Protein AF-A0A8B6G622-F1 (afdb_monomer_lite)

Organism: Mytilus galloprovincialis (NCBI:txid29158)

InterPro domains:
  IPR012430 Transmembrane protein 43 family [PF07787] (85-158)
  IPR012430 Transmembrane protein 43 family [PTHR13416] (15-160)

Secondary structure (DSSP, 8-state):
-----EEEEEEEE---SS--PPP--SS-TTTTTS-EEPS--SS--GGGTTS-EE----EE-SSPEEETTTTEEE--SEEEEEEEEEEEEEEEEEEEEEETTEEEEEEEEEEEEEEESS---GGGSS--TT-PPPSS-SS--EEEE-S-EEETTEEE-TT--TT--------

Radius of gyration: 25.43 Å; chains: 1; bounding box: 60×30×72 Å

Sequence (171 aa):
MFGNLSKVNIGILRFVGKGRAVQTAKSLDEGLSIVVSLENIDVPFEQNNGKLVHLAGPLKTEKSLLDPTYNIRVNAVKLRRTVEMYQWVEHESKREYNEGGQTRVEKTYSYTQEWRSDLVRSQSFDNMVGHNNPTSMPVTSQMQTADVVHVGGFELSGGTNYNMLIMQNKR

Structure (mmCIF, N/CA/C/O backbone):
data_AF-A0A8B6G622-F1
#
_entry.id   AF-A0A8B6G622-F1
#
loop_
_atom_site.group_PDB
_atom_site.id
_atom_site.type_symbol
_atom_site.label_atom_id
_atom_site.label_alt_id
_atom_site.label_comp_id
_atom_site.label_asym_id
_atom_site.label_entity_id
_atom_site.label_seq_id
_atom_site.pdbx_PDB_ins_code
_atom_site.Cartn_x
_atom_site.Cartn_y
_atom_site.Cartn_z
_atom_site.occupancy
_atom_site.B_iso_or_equiv
_atom_site.auth_seq_id
_atom_site.auth_comp_id
_atom_site.auth_asym_id
_atom_site.auth_atom_id
_atom_site.pdbx_PDB_model_num
ATOM 1 N N . MET A 1 1 ? -7.914 5.188 -26.498 1.00 36.38 1 MET A N 1
ATOM 2 C CA . MET A 1 1 ? -7.838 5.667 -25.103 1.00 36.38 1 MET A CA 1
ATOM 3 C C . MET A 1 1 ? -8.075 4.441 -24.223 1.00 36.38 1 MET A C 1
ATOM 5 O O . MET A 1 1 ? -9.220 4.057 -24.035 1.00 36.38 1 MET A O 1
ATOM 9 N N . PHE A 1 2 ? -7.021 3.703 -23.860 1.00 37.50 2 PHE A N 1
ATOM 10 C CA . PHE A 1 2 ? -7.162 2.468 -23.074 1.00 37.50 2 PHE A CA 1
ATOM 11 C C . PHE A 1 2 ? -7.303 2.842 -21.596 1.00 37.50 2 PHE A C 1
ATOM 13 O O . PHE A 1 2 ? -6.515 3.634 -21.088 1.00 37.50 2 PHE A O 1
ATOM 20 N N . GLY A 1 3 ? -8.366 2.357 -20.953 1.00 47.94 3 GLY A N 1
ATOM 21 C CA . GLY A 1 3 ? -8.721 2.711 -19.580 1.00 47.94 3 GLY A CA 1
ATOM 22 C C . GLY A 1 3 ? -7.670 2.244 -18.576 1.00 47.94 3 GLY A C 1
ATOM 23 O O . GLY A 1 3 ? -7.164 1.129 -18.670 1.00 47.94 3 GLY A O 1
ATOM 24 N N . ASN A 1 4 ? -7.357 3.103 -17.608 1.00 59.06 4 ASN A N 1
ATOM 25 C CA . ASN A 1 4 ? -6.424 2.798 -16.528 1.00 59.06 4 ASN A CA 1
ATOM 26 C C . ASN A 1 4 ? -6.968 1.636 -15.690 1.00 59.06 4 ASN A C 1
ATOM 28 O O . ASN A 1 4 ? -7.932 1.802 -14.940 1.00 59.06 4 ASN A O 1
ATOM 32 N N . LEU A 1 5 ? -6.357 0.458 -15.808 1.00 69.31 5 LEU A N 1
ATOM 33 C CA . LEU A 1 5 ? -6.710 -0.695 -14.989 1.00 69.31 5 LEU A CA 1
ATOM 34 C C . LEU A 1 5 ? -6.057 -0.544 -13.613 1.00 69.31 5 LEU A C 1
ATOM 36 O O . LEU A 1 5 ? -4.835 -0.527 -13.479 1.00 69.31 5 LEU A O 1
ATOM 40 N N . SER A 1 6 ? -6.890 -0.419 -12.583 1.00 74.19 6 SER A N 1
ATOM 41 C CA . SER A 1 6 ? -6.469 -0.399 -11.181 1.00 74.19 6 SER A CA 1
ATOM 42 C C . SER A 1 6 ? -7.071 -1.596 -10.456 1.00 74.19 6 SER A C 1
ATOM 44 O O . SER A 1 6 ? -8.254 -1.897 -10.607 1.00 74.19 6 SER A O 1
ATOM 46 N N . LYS A 1 7 ? -6.254 -2.276 -9.658 1.00 82.06 7 LYS A N 1
ATOM 47 C CA . LYS A 1 7 ? -6.634 -3.405 -8.816 1.00 82.06 7 LYS A CA 1
ATOM 48 C C . LYS A 1 7 ? -6.628 -2.924 -7.378 1.00 82.06 7 LYS A C 1
ATOM 50 O O . LYS A 1 7 ? -5.631 -2.401 -6.887 1.00 82.06 7 LYS A O 1
ATOM 55 N N . VAL A 1 8 ? -7.758 -3.102 -6.706 1.00 74.88 8 VAL A N 1
ATOM 56 C CA . VAL A 1 8 ? -7.965 -2.640 -5.335 1.00 74.88 8 VAL A CA 1
ATOM 57 C C . VAL A 1 8 ? -8.301 -3.840 -4.471 1.00 74.88 8 VAL A C 1
ATOM 59 O O . VAL A 1 8 ? -9.249 -4.569 -4.746 1.00 74.88 8 VAL A O 1
ATOM 62 N N . ASN A 1 9 ? -7.505 -4.052 -3.431 1.00 70.56 9 ASN A N 1
ATOM 63 C CA . ASN A 1 9 ? -7.721 -5.077 -2.424 1.00 70.56 9 ASN A CA 1
ATOM 64 C C . ASN A 1 9 ? -7.929 -4.397 -1.069 1.00 70.56 9 ASN A C 1
ATOM 66 O O . ASN A 1 9 ? -7.124 -3.561 -0.657 1.00 70.56 9 ASN A O 1
ATOM 70 N N . ILE A 1 10 ? -9.014 -4.739 -0.379 1.00 66.75 10 ILE A N 1
ATOM 71 C CA . ILE A 1 10 ? -9.338 -4.190 0.936 1.00 66.75 10 ILE A CA 1
ATOM 72 C C . ILE A 1 10 ? -9.263 -5.325 1.950 1.00 66.75 10 ILE A C 1
ATOM 74 O O . ILE A 1 10 ? -10.111 -6.213 1.989 1.00 66.75 10 ILE A O 1
ATOM 78 N N . GLY A 1 11 ? -8.210 -5.286 2.763 1.00 66.06 11 GLY A N 1
ATOM 79 C CA . GLY A 1 11 ? -7.969 -6.209 3.858 1.00 66.06 11 GLY A CA 1
ATOM 80 C C . GLY A 1 11 ? -8.479 -5.641 5.178 1.00 66.06 11 GLY A C 1
ATOM 81 O O . GLY A 1 11 ? -8.238 -4.480 5.516 1.00 66.06 11 GLY A O 1
ATOM 82 N N . ILE A 1 12 ? -9.153 -6.486 5.951 1.00 64.94 12 ILE A N 1
ATOM 83 C CA . ILE A 1 12 ? -9.678 -6.148 7.273 1.00 64.94 12 ILE A CA 1
ATOM 84 C C . ILE A 1 12 ? -9.012 -7.076 8.279 1.00 64.94 12 ILE A C 1
ATOM 86 O O . ILE A 1 12 ? -9.075 -8.296 8.125 1.00 64.94 12 ILE A O 1
ATOM 90 N N . LEU A 1 13 ? -8.412 -6.519 9.331 1.00 60.81 13 LEU A N 1
ATOM 91 C CA . LEU A 1 13 ? -7.997 -7.324 10.473 1.00 60.81 13 LEU A CA 1
ATOM 92 C C . LEU A 1 13 ? -9.110 -7.301 11.516 1.00 60.81 13 LEU A C 1
ATOM 94 O O . LEU A 1 13 ? -9.254 -6.348 12.284 1.00 60.81 13 LEU A O 1
ATOM 98 N N . ARG A 1 14 ? -9.911 -8.366 11.523 1.00 51.62 14 ARG A N 1
ATOM 99 C CA . ARG A 1 14 ? -11.006 -8.556 12.473 1.00 51.62 14 ARG A CA 1
ATOM 100 C C . ARG A 1 14 ? -10.605 -9.621 13.488 1.00 51.62 14 ARG A C 1
ATOM 102 O O . ARG A 1 14 ? -10.308 -10.747 13.104 1.00 51.62 14 ARG A O 1
ATOM 109 N N . PHE A 1 15 ? -10.629 -9.285 14.774 1.00 50.53 15 PHE A N 1
ATOM 110 C CA . PHE A 1 15 ? -10.543 -10.282 15.839 1.00 50.53 15 PHE A CA 1
ATOM 111 C C . PHE A 1 15 ? -11.969 -10.707 16.199 1.00 50.53 15 PHE A C 1
ATOM 113 O O . PHE A 1 15 ? -12.721 -9.953 16.807 1.00 50.53 15 PHE A O 1
ATOM 120 N N . VAL A 1 16 ? -12.379 -11.897 15.760 1.00 37.62 16 VAL A N 1
ATOM 121 C CA . VAL A 1 16 ? -13.625 -12.530 16.217 1.00 37.62 16 VAL A CA 1
ATOM 122 C C . VAL A 1 16 ? -13.247 -13.474 17.354 1.00 37.62 16 VAL A C 1
ATOM 124 O O . VAL A 1 16 ? -12.270 -14.206 17.229 1.00 37.62 16 VAL A O 1
ATOM 127 N N . GLY A 1 17 ? -13.986 -13.434 18.467 1.00 34.72 17 GLY A N 1
ATOM 128 C CA . GLY A 1 17 ? -13.690 -14.100 19.745 1.00 34.72 17 GLY A CA 1
ATOM 129 C C . GLY A 1 17 ? -13.683 -15.636 19.755 1.00 34.72 17 GLY A C 1
ATOM 130 O O . GLY A 1 17 ? -14.202 -16.234 20.689 1.00 34.72 17 GLY A O 1
ATOM 131 N N . LYS A 1 18 ? -13.093 -16.294 18.755 1.00 35.94 18 LYS A N 1
ATOM 132 C CA . LYS A 1 18 ? -12.739 -17.715 18.797 1.00 35.94 18 LYS A CA 1
ATOM 133 C C . LYS A 1 18 ? -11.333 -17.918 18.225 1.00 35.94 18 LYS A C 1
ATOM 135 O O . LYS A 1 18 ? -11.148 -18.053 17.022 1.00 35.94 18 LYS A O 1
ATOM 140 N N . GLY A 1 19 ? -10.361 -17.900 19.138 1.00 38.12 19 GLY A N 1
ATOM 141 C CA . GLY A 1 19 ? -9.083 -18.611 19.070 1.00 38.12 19 GLY A CA 1
ATOM 142 C C . GLY A 1 19 ? -8.286 -18.542 17.769 1.00 38.12 19 GLY A C 1
ATOM 143 O O . GLY A 1 19 ? -8.241 -19.524 17.040 1.00 38.12 19 GLY A O 1
ATOM 144 N N . ARG A 1 20 ? -7.552 -17.448 17.548 1.00 39.47 20 ARG A N 1
ATOM 145 C CA . ARG A 1 20 ? -6.268 -17.476 16.822 1.00 39.47 20 ARG A CA 1
ATOM 146 C C . ARG A 1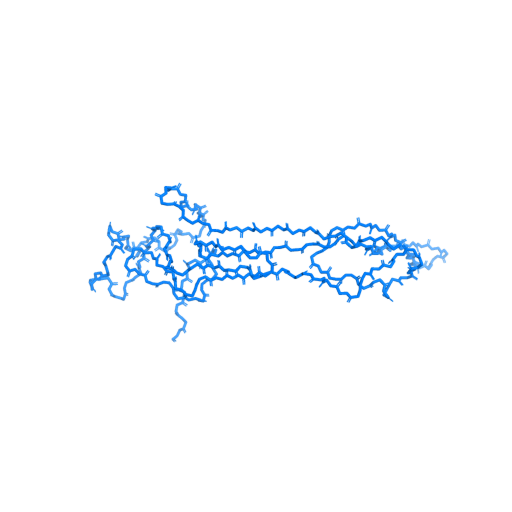 20 ? -5.311 -16.464 17.452 1.00 39.47 20 ARG A C 1
ATOM 148 O O . ARG A 1 20 ? -5.102 -15.376 16.928 1.00 39.47 20 ARG A O 1
ATOM 155 N N . ALA A 1 21 ? -4.767 -16.823 18.614 1.00 40.00 21 ALA A N 1
ATOM 156 C CA . ALA A 1 21 ? -3.554 -16.195 19.122 1.00 40.00 21 ALA A CA 1
ATOM 157 C C . ALA A 1 21 ? -2.400 -16.649 18.216 1.00 40.00 21 ALA A C 1
ATOM 159 O O . ALA A 1 21 ? -2.162 -17.847 18.063 1.00 40.00 21 ALA A O 1
ATOM 160 N N . VAL A 1 22 ? -1.759 -15.703 17.533 1.00 42.09 22 VAL A N 1
ATOM 161 C CA . VAL A 1 22 ? -0.627 -15.982 16.644 1.00 42.09 22 VAL A CA 1
ATOM 162 C C . VAL A 1 22 ? 0.545 -16.456 17.503 1.00 42.09 22 VAL A C 1
ATOM 164 O O . VAL A 1 22 ? 1.030 -15.719 18.356 1.00 42.09 22 VAL A O 1
ATOM 167 N N . GLN A 1 23 ? 0.968 -17.702 17.291 1.00 36.19 23 GLN A N 1
ATOM 168 C CA . GLN A 1 23 ? 2.208 -18.244 17.834 1.00 36.19 23 GLN A CA 1
ATOM 169 C C . GLN A 1 23 ? 3.391 -17.608 17.103 1.00 36.19 23 GLN A C 1
ATOM 171 O O . GLN A 1 23 ? 3.531 -17.802 15.898 1.00 36.19 23 GLN A O 1
ATOM 176 N N . THR A 1 24 ? 4.276 -16.936 17.838 1.00 35.34 24 THR A N 1
ATOM 177 C CA . THR A 1 24 ? 5.641 -16.687 17.363 1.00 35.34 24 THR A CA 1
ATOM 178 C C . THR A 1 24 ? 6.612 -16.902 18.516 1.00 35.34 24 THR A C 1
ATOM 180 O O . THR A 1 24 ? 6.831 -16.027 19.348 1.00 35.34 24 THR A O 1
ATOM 183 N N . ALA A 1 25 ? 7.182 -18.104 18.564 1.00 38.66 25 ALA A N 1
ATOM 184 C CA . ALA A 1 25 ? 8.285 -18.471 19.436 1.00 38.66 25 ALA A CA 1
ATOM 185 C C . ALA A 1 25 ? 9.605 -18.310 18.672 1.00 38.66 25 ALA A C 1
ATOM 187 O O . ALA A 1 25 ? 9.764 -18.931 17.621 1.00 38.66 25 ALA A O 1
ATOM 188 N N . LYS A 1 26 ? 10.540 -17.508 19.207 1.00 30.05 26 LYS A N 1
ATOM 189 C CA . LYS A 1 26 ? 11.986 -17.829 19.181 1.00 30.05 26 LYS A CA 1
ATOM 190 C C . LYS A 1 26 ? 12.911 -16.907 19.987 1.00 30.05 26 LYS A C 1
ATOM 192 O O . LYS A 1 26 ? 14.103 -17.175 20.020 1.00 30.05 26 LYS A O 1
ATOM 197 N N . SER A 1 27 ? 12.406 -15.870 20.653 1.00 34.53 27 SER A N 1
ATOM 198 C CA . SER A 1 27 ? 13.240 -14.953 21.456 1.00 34.53 27 SER A CA 1
ATOM 199 C C . SER A 1 27 ? 12.815 -14.840 22.927 1.00 34.53 27 SER A C 1
ATOM 201 O O . SER A 1 27 ? 13.261 -13.932 23.616 1.00 34.53 27 SER A O 1
ATOM 203 N N . LEU A 1 28 ? 11.929 -15.725 23.406 1.00 43.28 28 LEU A N 1
ATOM 204 C CA . LEU A 1 28 ? 11.321 -15.644 24.744 1.00 43.28 28 LEU A CA 1
ATOM 205 C C . LEU A 1 28 ? 12.111 -16.346 25.864 1.00 43.28 28 LEU A C 1
ATOM 207 O O . LEU A 1 28 ? 11.701 -16.256 27.016 1.00 43.28 28 LEU A O 1
ATOM 211 N N . ASP A 1 29 ? 13.209 -17.039 25.560 1.00 41.94 29 ASP A N 1
ATOM 212 C CA . ASP A 1 29 ? 13.826 -17.973 26.517 1.00 41.94 29 ASP A CA 1
ATOM 213 C C . ASP A 1 29 ? 14.574 -17.278 27.672 1.00 41.94 29 ASP A C 1
ATOM 215 O O . ASP A 1 29 ? 14.688 -17.824 28.762 1.00 41.94 29 ASP A O 1
ATOM 219 N N . GLU A 1 30 ? 15.002 -16.025 27.491 1.00 41.81 30 GLU A N 1
ATOM 220 C CA . GLU A 1 30 ? 15.798 -15.310 28.504 1.00 41.81 30 GLU A CA 1
ATOM 221 C C . GLU A 1 30 ? 14.953 -14.457 29.476 1.00 41.81 30 GLU A C 1
ATOM 223 O O . GLU A 1 30 ? 15.451 -14.020 30.511 1.00 41.81 30 GLU A O 1
ATOM 228 N N . GLY A 1 31 ? 13.660 -14.237 29.192 1.00 42.25 31 GLY A N 1
ATOM 229 C CA . GLY A 1 31 ? 12.773 -13.372 29.996 1.00 42.25 31 GLY A CA 1
ATOM 230 C C . GLY A 1 31 ? 11.664 -14.093 30.774 1.00 42.25 31 GLY A C 1
ATOM 231 O O . GLY A 1 31 ? 10.979 -13.473 31.588 1.00 42.25 31 GLY A O 1
ATOM 232 N N . LEU A 1 32 ? 11.469 -15.394 30.543 1.00 44.19 32 LEU A N 1
ATOM 233 C CA . LEU A 1 32 ? 10.322 -16.162 31.050 1.00 44.19 32 LEU A CA 1
ATOM 234 C C . LEU A 1 32 ? 10.281 -16.335 32.577 1.00 44.19 32 LEU A C 1
ATOM 236 O O . LEU A 1 32 ? 9.227 -16.656 33.116 1.00 44.19 32 LEU A O 1
ATOM 240 N N . SER A 1 33 ? 11.378 -16.074 33.294 1.00 42.62 33 SER A N 1
ATOM 241 C CA . SER A 1 33 ? 11.420 -16.238 34.755 1.00 42.62 33 SER A CA 1
ATOM 242 C C . SER A 1 33 ? 10.781 -15.081 35.547 1.00 42.62 33 SER A C 1
ATOM 244 O O . SER A 1 33 ? 10.692 -15.178 36.770 1.00 42.62 33 SER A O 1
ATOM 246 N N . ILE A 1 34 ? 10.365 -13.984 34.897 1.00 52.06 34 ILE A N 1
ATOM 247 C CA . ILE A 1 34 ? 9.865 -12.763 35.575 1.00 52.06 34 ILE A CA 1
ATOM 248 C C . ILE A 1 34 ? 8.424 -12.406 35.156 1.00 52.06 34 ILE A C 1
ATOM 250 O O . ILE A 1 34 ? 7.786 -11.538 35.751 1.00 52.06 34 ILE A O 1
ATOM 254 N N . VAL A 1 35 ? 7.876 -13.077 34.142 1.00 48.88 35 VAL A N 1
ATOM 255 C CA . VAL A 1 35 ? 6.579 -12.717 33.558 1.00 48.88 35 VAL A CA 1
ATOM 256 C C . VAL A 1 35 ? 5.437 -13.317 34.372 1.00 48.88 35 VAL A C 1
ATOM 258 O O . VAL A 1 35 ? 5.247 -14.532 34.405 1.00 48.88 35 VAL A O 1
ATOM 261 N N . VAL A 1 36 ? 4.625 -12.455 34.983 1.00 55.69 36 VAL A N 1
ATOM 262 C CA . VAL A 1 36 ? 3.367 -12.874 35.607 1.00 55.69 36 VAL A CA 1
ATOM 263 C C . VAL A 1 36 ? 2.307 -12.982 34.512 1.00 55.69 36 VAL A C 1
ATOM 265 O O . VAL A 1 36 ? 1.958 -11.995 33.859 1.00 55.69 36 VAL A O 1
ATOM 268 N N . SER A 1 37 ? 1.802 -14.194 34.293 1.00 54.91 37 SER A N 1
ATOM 269 C CA . SER A 1 37 ? 0.617 -14.409 33.459 1.00 54.91 37 SER A CA 1
ATOM 270 C C . SER A 1 37 ? -0.622 -14.046 34.270 1.00 54.91 37 SER A C 1
ATOM 272 O O . SER A 1 37 ? -0.788 -14.54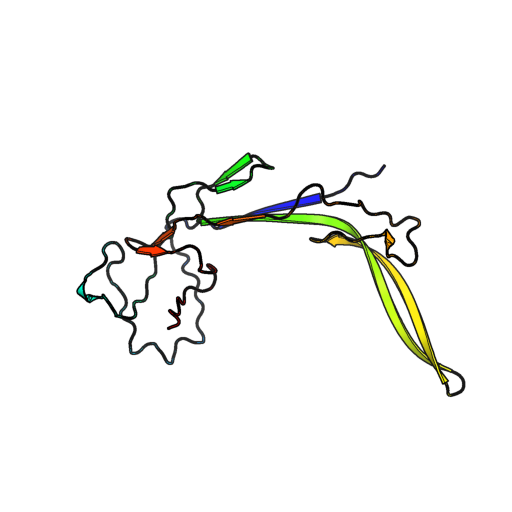5 35.381 1.00 54.91 37 SER A O 1
ATOM 274 N N . LEU A 1 38 ? -1.482 -13.171 33.744 1.00 58.66 38 LEU A N 1
ATOM 275 C CA . LEU A 1 38 ? -2.730 -12.830 34.428 1.00 58.66 38 LEU A CA 1
ATOM 276 C C . LEU A 1 38 ? -3.801 -13.881 34.136 1.00 58.66 38 LEU A C 1
ATOM 278 O O . LEU A 1 38 ? -4.118 -14.140 32.978 1.00 58.66 38 LEU A O 1
ATOM 282 N N . GLU A 1 39 ? -4.387 -14.446 35.191 1.00 60.12 39 GLU A N 1
ATOM 283 C CA . GLU A 1 39 ? -5.537 -15.358 35.084 1.00 60.12 39 GLU A CA 1
ATOM 284 C C . GLU A 1 39 ? -6.820 -14.624 34.665 1.00 60.12 39 GLU A C 1
ATOM 286 O O . GLU A 1 39 ? -7.697 -15.207 34.031 1.00 60.12 39 GLU A O 1
ATOM 291 N N . ASN A 1 40 ? -6.919 -13.330 34.983 1.00 64.25 40 ASN A N 1
ATOM 292 C CA . ASN A 1 40 ? -8.042 -12.477 34.622 1.00 64.25 40 ASN A CA 1
ATOM 293 C C . ASN A 1 40 ? -7.523 -11.167 34.011 1.00 64.25 40 ASN A C 1
ATOM 295 O O . ASN A 1 40 ? -6.754 -10.434 34.633 1.00 64.25 40 ASN A O 1
ATOM 299 N N . ILE A 1 41 ? -7.942 -10.908 32.772 1.00 68.00 41 ILE A N 1
ATOM 300 C CA . ILE A 1 41 ? -7.568 -9.725 31.986 1.00 68.00 41 ILE A CA 1
ATOM 301 C C . ILE A 1 41 ? -8.630 -8.619 32.035 1.00 68.00 41 ILE A C 1
ATOM 303 O O . ILE A 1 41 ? -8.392 -7.539 31.505 1.00 68.00 41 ILE A O 1
ATOM 307 N N . ASP A 1 42 ? -9.801 -8.873 32.621 1.00 66.38 42 ASP A N 1
ATOM 308 C CA . ASP A 1 42 ? -10.951 -7.962 32.618 1.00 66.38 42 ASP A CA 1
ATOM 309 C C . ASP A 1 42 ? -10.825 -6.844 33.660 1.00 66.38 42 ASP A C 1
ATOM 311 O O . ASP A 1 42 ? -11.429 -5.787 33.495 1.00 66.38 42 ASP A O 1
ATOM 315 N N . VAL A 1 43 ? -10.025 -7.052 34.711 1.00 66.06 43 VAL A N 1
ATOM 316 C CA . VAL A 1 43 ? -9.818 -6.072 35.785 1.00 66.06 43 VAL A CA 1
ATOM 317 C C . VAL A 1 43 ? -8.320 -5.861 36.028 1.00 66.06 43 VAL A C 1
ATOM 319 O O . VAL A 1 43 ? -7.604 -6.829 36.295 1.00 66.06 43 VAL A O 1
ATOM 322 N N . PRO A 1 44 ? -7.822 -4.612 35.985 1.00 64.19 44 PRO A N 1
ATOM 323 C CA . PRO A 1 44 ? -6.477 -4.291 36.444 1.00 64.19 44 PRO A CA 1
ATOM 324 C C . PRO A 1 44 ? -6.386 -4.468 37.967 1.00 64.19 44 PRO A C 1
ATOM 326 O O . PRO A 1 44 ? -6.995 -3.722 38.729 1.00 64.19 44 PRO A O 1
ATOM 329 N N . PHE A 1 45 ? -5.638 -5.471 38.422 1.00 65.00 45 PHE A N 1
ATOM 330 C CA . PHE A 1 45 ? -5.370 -5.679 39.848 1.00 65.00 45 PHE A CA 1
ATOM 331 C C . PHE A 1 45 ? -4.186 -4.819 40.297 1.00 65.00 45 PHE A C 1
ATOM 333 O O . PHE A 1 45 ? -3.102 -4.923 39.718 1.00 65.00 45 PHE A O 1
ATOM 340 N N . GLU A 1 46 ? -4.349 -4.021 41.358 1.00 67.62 46 GLU A N 1
ATOM 341 C CA . GLU A 1 46 ? -3.281 -3.144 41.872 1.00 67.62 46 GLU A CA 1
ATOM 342 C C . GLU A 1 46 ? -2.005 -3.903 42.261 1.00 67.62 46 GLU A C 1
ATOM 344 O O . GLU A 1 46 ? -0.900 -3.375 42.161 1.00 67.62 46 GLU A O 1
ATOM 349 N N . GLN A 1 47 ? -2.133 -5.181 42.624 1.00 64.38 47 GLN A N 1
ATOM 350 C CA . GLN A 1 47 ? -1.026 -6.083 42.949 1.00 64.38 47 GLN A CA 1
ATOM 351 C C . GLN A 1 47 ? -0.062 -6.314 41.771 1.00 64.38 47 GLN A C 1
ATOM 353 O O . GLN A 1 47 ? 1.038 -6.842 41.972 1.00 64.38 47 GLN A O 1
ATOM 358 N N . ASN A 1 48 ? -0.466 -5.943 40.554 1.00 64.88 48 ASN A N 1
ATOM 359 C CA . ASN A 1 48 ? 0.320 -6.066 39.331 1.00 64.88 48 ASN A CA 1
ATOM 360 C C . ASN A 1 48 ? 0.907 -4.728 38.853 1.00 64.88 48 ASN A C 1
ATOM 362 O O . ASN A 1 48 ? 1.626 -4.709 37.853 1.00 64.88 48 ASN A O 1
ATOM 366 N N . ASN A 1 49 ? 0.671 -3.626 39.575 1.00 65.75 49 ASN A N 1
ATOM 367 C CA . ASN A 1 49 ? 1.280 -2.337 39.261 1.00 65.75 49 ASN A CA 1
ATOM 368 C C . ASN A 1 49 ? 2.812 -2.424 39.346 1.00 65.75 49 ASN A C 1
ATOM 370 O O . ASN A 1 49 ? 3.373 -2.928 40.319 1.00 65.75 49 ASN A O 1
ATOM 374 N N . GLY A 1 50 ? 3.494 -1.943 38.303 1.00 62.72 50 GLY A N 1
ATOM 375 C CA . GLY A 1 50 ? 4.957 -1.975 38.198 1.00 62.72 50 GLY A CA 1
ATOM 376 C C . GLY A 1 50 ? 5.561 -3.342 37.844 1.00 62.72 50 GLY A C 1
ATOM 377 O O . GLY A 1 50 ? 6.783 -3.451 37.776 1.00 62.72 50 GLY A O 1
ATOM 378 N N . LYS A 1 51 ? 4.744 -4.378 37.599 1.00 63.94 51 LYS A N 1
ATOM 379 C CA . LYS A 1 51 ? 5.216 -5.708 37.182 1.00 63.94 51 LYS A CA 1
ATOM 380 C C . LYS A 1 51 ? 5.119 -5.892 35.671 1.00 63.94 51 LYS A C 1
ATOM 382 O O . LYS A 1 51 ? 4.214 -5.373 35.022 1.00 63.94 51 LYS A O 1
ATOM 387 N N . LEU A 1 52 ? 6.032 -6.691 35.120 1.00 60.69 52 LEU A N 1
ATOM 388 C CA . LEU A 1 52 ? 5.932 -7.149 33.740 1.00 60.69 52 LEU A CA 1
ATOM 389 C C . LEU A 1 52 ? 4.846 -8.227 33.652 1.00 60.69 52 LEU A C 1
ATOM 391 O O . LEU A 1 52 ? 4.996 -9.323 34.196 1.00 60.69 52 LEU A O 1
ATOM 395 N N . VAL A 1 53 ? 3.755 -7.900 32.965 1.00 66.81 53 VAL A N 1
ATOM 396 C CA . VAL A 1 53 ? 2.628 -8.810 32.746 1.00 66.81 53 VAL A CA 1
ATOM 397 C C . VAL A 1 53 ? 2.528 -9.196 31.279 1.00 66.81 53 VAL A C 1
ATOM 399 O O . VAL A 1 53 ? 2.758 -8.379 30.386 1.00 66.81 53 VAL A O 1
ATOM 402 N N . HIS A 1 54 ? 2.158 -10.448 31.029 1.00 64.12 54 HIS A N 1
ATOM 403 C CA . HIS A 1 54 ? 1.788 -10.913 29.698 1.00 64.12 54 HIS A CA 1
ATOM 404 C C . HIS A 1 54 ? 0.266 -11.042 29.607 1.00 64.12 54 HIS A C 1
ATOM 406 O O . HIS A 1 54 ? -0.361 -11.703 30.437 1.00 64.12 54 HIS A O 1
ATOM 412 N N . LEU A 1 55 ? -0.319 -10.406 28.589 1.00 65.31 55 LEU A N 1
ATOM 413 C CA . LEU A 1 55 ? -1.757 -10.383 28.334 1.00 65.31 55 LEU A CA 1
ATOM 414 C C . LEU A 1 55 ? -2.042 -11.018 26.977 1.00 65.31 55 LEU A C 1
ATOM 416 O O . LEU A 1 55 ? -1.448 -10.643 25.967 1.00 65.31 55 LEU A O 1
ATOM 420 N N . ALA A 1 56 ? -3.002 -11.935 26.942 1.00 65.31 56 ALA A N 1
ATOM 421 C CA . ALA A 1 56 ? -3.527 -12.497 25.709 1.00 65.31 56 ALA A CA 1
ATOM 422 C C . ALA A 1 56 ? -5.053 -12.500 25.782 1.00 65.31 56 ALA A C 1
ATOM 424 O O . ALA A 1 56 ? -5.640 -13.034 26.717 1.00 65.31 56 ALA A O 1
ATOM 425 N N . GLY A 1 57 ? -5.705 -11.900 24.791 1.00 66.00 57 GLY A N 1
ATOM 426 C CA . GLY A 1 57 ? -7.158 -11.793 24.770 1.00 66.00 57 GLY A CA 1
ATOM 427 C C . GLY A 1 57 ? -7.681 -11.197 23.466 1.00 66.00 57 GLY A C 1
ATOM 428 O O . GLY A 1 57 ? -6.896 -10.755 22.623 1.00 66.00 57 GLY A O 1
ATOM 429 N N . PRO A 1 58 ? -9.008 -11.209 23.261 1.00 68.81 58 PRO A N 1
ATOM 430 C CA . PRO A 1 58 ? -9.614 -10.628 22.074 1.00 68.81 58 PRO A CA 1
ATOM 431 C C . PRO A 1 58 ? -9.453 -9.106 22.076 1.00 68.81 58 PRO A C 1
ATOM 433 O O . PRO A 1 58 ? -9.740 -8.450 23.077 1.00 68.81 58 PRO A O 1
ATOM 436 N N . LEU A 1 59 ? -9.065 -8.549 20.928 1.00 74.94 59 LEU A N 1
ATOM 437 C CA . LEU A 1 59 ? -9.050 -7.104 20.727 1.00 74.94 59 LEU A CA 1
ATOM 438 C C . LEU A 1 59 ? -10.476 -6.584 20.525 1.00 74.94 59 LEU A C 1
ATOM 440 O O . LEU A 1 59 ? -11.225 -7.120 19.704 1.00 74.94 59 LEU A O 1
ATOM 444 N N . LYS A 1 60 ? -10.832 -5.517 21.237 1.00 77.44 60 LYS A N 1
ATOM 445 C CA . LYS A 1 60 ? -12.128 -4.839 21.125 1.00 77.44 60 LYS A CA 1
ATOM 446 C C . LYS A 1 60 ? -11.937 -3.372 20.762 1.00 77.44 60 LYS A C 1
ATOM 448 O O . LYS A 1 60 ? -11.025 -2.717 21.255 1.00 77.44 60 LYS A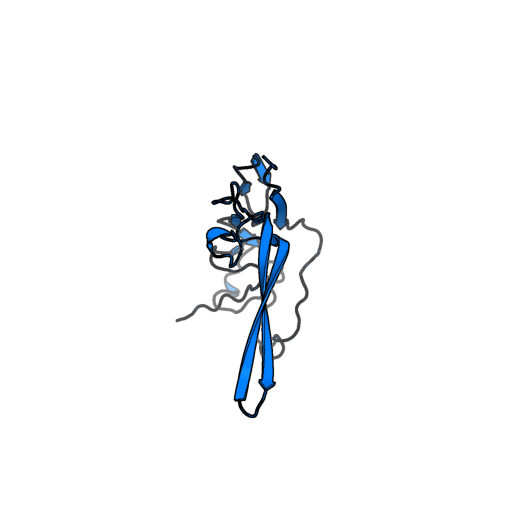 O 1
ATOM 453 N N . THR A 1 61 ? -12.820 -2.848 19.922 1.00 83.00 61 THR A N 1
ATOM 454 C CA . THR A 1 61 ? -12.924 -1.414 19.646 1.00 83.00 61 THR A CA 1
ATOM 455 C C . THR A 1 61 ? -14.389 -1.036 19.457 1.00 83.00 61 THR A C 1
ATOM 457 O O . THR A 1 61 ? -15.188 -1.829 18.949 1.00 83.00 61 THR A O 1
ATOM 460 N N . GLU A 1 62 ? -14.753 0.158 19.908 1.00 84.50 62 GLU A N 1
ATOM 461 C CA . GLU A 1 62 ? -16.133 0.646 19.851 1.00 84.50 62 GLU A CA 1
ATOM 462 C C . GLU A 1 62 ? -16.426 1.367 18.533 1.00 84.50 62 GLU A C 1
ATOM 464 O O . GLU A 1 62 ? -17.515 1.240 17.970 1.00 84.50 62 GLU A O 1
ATOM 469 N N . LYS A 1 63 ? -15.439 2.098 18.001 1.00 85.56 63 LYS A N 1
ATOM 470 C CA . LYS A 1 63 ? -15.588 2.887 16.775 1.00 85.56 63 LYS A CA 1
ATOM 471 C C . LYS A 1 63 ? -15.291 2.038 15.540 1.00 85.56 63 LYS A C 1
ATOM 473 O O . LYS A 1 63 ? -14.271 1.362 15.452 1.00 85.56 63 LYS A O 1
ATOM 478 N N . SER A 1 64 ? -16.174 2.110 14.545 1.00 88.31 64 SER A N 1
ATOM 479 C CA . SER A 1 64 ? -15.945 1.493 13.234 1.00 88.31 64 SER A CA 1
ATOM 480 C C . SER A 1 64 ? -14.959 2.308 12.395 1.00 88.31 64 SER A C 1
ATOM 482 O O . SER A 1 64 ? -15.081 3.532 12.348 1.00 88.31 64 SER A O 1
ATOM 484 N N . LEU A 1 65 ? -14.100 1.634 11.634 1.00 89.06 65 LEU A N 1
ATOM 485 C CA . LEU A 1 65 ? -13.279 2.246 10.589 1.00 89.06 65 LEU A CA 1
ATOM 486 C C . LEU A 1 65 ? -14.093 2.409 9.296 1.00 89.06 65 LEU A C 1
ATOM 488 O O . LEU A 1 65 ? -14.969 1.586 9.007 1.00 89.06 65 LEU A O 1
ATOM 492 N N . LEU A 1 66 ? -13.812 3.467 8.531 1.00 91.50 66 LEU A N 1
ATOM 493 C CA . LEU A 1 66 ? -14.534 3.830 7.308 1.00 91.50 66 LEU A CA 1
ATOM 494 C C . LEU A 1 66 ? -13.544 4.130 6.186 1.00 91.50 66 LEU A C 1
ATOM 496 O O . LEU A 1 66 ? -12.811 5.109 6.261 1.00 91.50 66 LEU A O 1
ATOM 500 N N . ASP A 1 67 ? -13.589 3.357 5.107 1.00 91.75 67 ASP A N 1
ATOM 501 C CA . ASP A 1 67 ? -12.993 3.750 3.832 1.00 91.75 67 ASP A CA 1
ATOM 502 C C . ASP A 1 67 ? -13.989 4.657 3.080 1.00 91.75 67 ASP A C 1
ATOM 504 O O . ASP A 1 67 ? -15.003 4.151 2.589 1.00 91.75 67 ASP A O 1
ATOM 508 N N . PRO A 1 68 ? -13.748 5.980 2.981 1.00 91.25 68 PRO A N 1
ATOM 509 C CA . PRO A 1 68 ? -14.690 6.899 2.347 1.00 91.25 68 PRO A CA 1
ATOM 510 C C . PRO A 1 68 ? -14.718 6.773 0.819 1.00 91.25 68 PRO A C 1
ATOM 512 O O . PRO A 1 68 ? -15.702 7.165 0.202 1.00 91.25 68 PRO A O 1
ATOM 515 N N . THR A 1 69 ? -13.670 6.226 0.193 1.00 89.69 69 THR A N 1
ATOM 516 C CA . THR A 1 69 ? -13.591 6.081 -1.269 1.00 89.69 69 THR A CA 1
ATOM 517 C C . THR A 1 69 ? -14.552 5.008 -1.768 1.00 89.69 69 THR A C 1
ATOM 519 O O . THR A 1 69 ? -15.159 5.169 -2.821 1.00 89.69 69 THR A O 1
ATOM 522 N N . TYR A 1 70 ? -14.703 3.927 -0.999 1.00 88.06 70 TYR A N 1
ATOM 523 C CA . TYR A 1 70 ? -15.578 2.798 -1.338 1.00 88.06 70 TYR A CA 1
ATOM 524 C C . TYR A 1 70 ? -16.792 2.671 -0.413 1.00 88.06 70 TYR A C 1
ATOM 526 O O . TYR A 1 70 ? -17.568 1.729 -0.545 1.00 88.06 70 TYR A O 1
ATOM 534 N N . ASN A 1 71 ? -16.950 3.607 0.528 1.00 92.06 71 ASN A N 1
ATOM 535 C CA . ASN A 1 71 ? -17.985 3.605 1.560 1.00 92.06 71 ASN A CA 1
ATOM 536 C C . ASN A 1 71 ? -18.058 2.278 2.348 1.00 92.06 71 ASN A C 1
ATOM 538 O O . ASN A 1 71 ? -19.135 1.785 2.686 1.00 92.06 71 ASN A O 1
ATOM 542 N N . ILE A 1 72 ? -16.898 1.678 2.635 1.00 88.50 72 ILE A N 1
ATOM 543 C CA . ILE A 1 72 ? -16.803 0.425 3.394 1.00 88.50 72 ILE A CA 1
ATOM 544 C C . ILE A 1 72 ? -16.633 0.752 4.869 1.00 88.50 72 ILE A C 1
ATOM 546 O O . ILE A 1 72 ? -15.654 1.382 5.265 1.00 88.50 72 ILE A O 1
ATOM 550 N N . ARG A 1 73 ? -17.568 0.273 5.692 1.00 90.56 73 ARG A N 1
ATOM 551 C CA . ARG A 1 73 ? -17.551 0.434 7.147 1.00 90.56 73 ARG A CA 1
ATOM 552 C C . ARG A 1 73 ? -17.36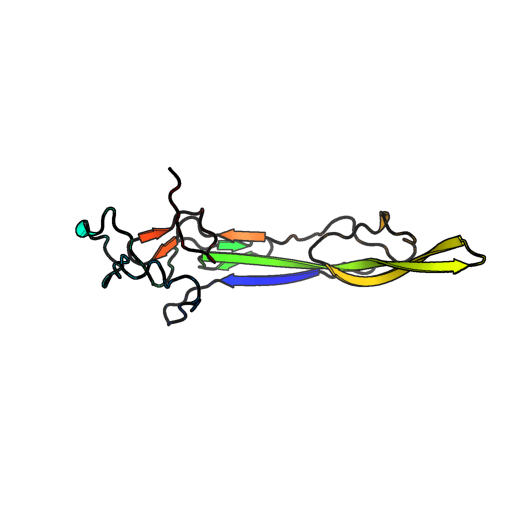1 -0.909 7.831 1.00 90.56 73 ARG A C 1
ATOM 554 O O . ARG A 1 73 ? -18.114 -1.846 7.577 1.00 90.56 73 ARG A O 1
ATOM 561 N N . VAL A 1 74 ? -16.383 -0.993 8.727 1.00 85.69 74 VAL A N 1
ATOM 562 C CA . VAL A 1 74 ? -16.057 -2.235 9.438 1.00 85.69 74 VAL A CA 1
ATOM 563 C C . VAL A 1 74 ? -15.753 -1.966 10.906 1.00 85.69 74 VAL A C 1
ATOM 565 O O . VAL A 1 74 ? -15.059 -1.011 11.241 1.00 85.69 74 VAL A O 1
ATOM 568 N N . ASN A 1 75 ? -16.250 -2.822 11.799 1.00 85.25 75 ASN A N 1
ATOM 569 C CA . ASN A 1 75 ? -15.755 -2.868 13.174 1.00 85.25 75 ASN A CA 1
ATOM 570 C C . ASN A 1 75 ? -14.506 -3.763 13.197 1.00 85.25 75 ASN A C 1
ATOM 572 O O . ASN A 1 75 ? -14.601 -4.990 13.093 1.00 85.25 75 ASN A O 1
ATOM 576 N N . ALA A 1 76 ? -13.342 -3.119 13.221 1.00 83.50 76 ALA A N 1
ATOM 577 C CA . ALA A 1 76 ? -12.032 -3.744 13.149 1.00 83.50 76 ALA A CA 1
ATOM 578 C C . ALA A 1 76 ? -10.991 -2.823 13.786 1.00 83.50 76 ALA A C 1
ATOM 580 O O . ALA A 1 76 ? -11.123 -1.604 13.735 1.00 83.50 76 ALA A O 1
ATOM 581 N N . VAL A 1 77 ? -9.916 -3.405 14.316 1.00 83.56 77 VAL A N 1
ATOM 582 C CA . VAL A 1 77 ? -8.787 -2.626 14.854 1.00 83.56 77 VAL A CA 1
ATOM 583 C C . VAL A 1 77 ? -7.935 -2.002 13.751 1.00 83.56 77 VAL A C 1
ATOM 585 O O . VAL A 1 77 ? -7.233 -1.023 13.988 1.00 83.56 77 VAL A O 1
ATOM 588 N N . LYS A 1 78 ? -7.981 -2.576 12.542 1.00 84.00 78 LYS A N 1
ATOM 589 C CA . LYS A 1 78 ? -7.200 -2.122 11.395 1.00 84.00 78 LYS A CA 1
ATOM 590 C C . LYS A 1 78 ? -7.918 -2.401 10.079 1.00 84.00 78 LYS A C 1
ATOM 592 O O . LYS A 1 78 ? -8.389 -3.516 9.840 1.00 84.00 78 LYS A O 1
ATOM 597 N N . LEU A 1 79 ? -7.936 -1.398 9.210 1.00 86.50 79 LEU A N 1
ATOM 598 C CA . LEU A 1 79 ? -8.464 -1.454 7.850 1.00 86.50 79 LEU A CA 1
ATOM 599 C C . LEU A 1 79 ? -7.355 -1.031 6.886 1.00 86.50 79 LEU A C 1
ATOM 601 O O . LEU A 1 79 ? -6.756 0.030 7.053 1.00 86.50 79 LEU A O 1
ATOM 605 N N . ARG A 1 80 ? -7.055 -1.863 5.886 1.00 89.56 80 ARG A N 1
ATOM 606 C CA . ARG A 1 80 ? -6.009 -1.588 4.896 1.00 89.56 80 ARG A CA 1
ATOM 607 C C . ARG A 1 80 ? -6.567 -1.727 3.488 1.00 89.56 80 ARG A C 1
ATOM 609 O O . ARG A 1 80 ? -6.880 -2.830 3.053 1.00 89.56 80 ARG A O 1
ATOM 616 N N . ARG A 1 81 ? -6.580 -0.627 2.746 1.00 91.69 81 ARG A N 1
ATOM 617 C CA . ARG A 1 81 ? -6.749 -0.627 1.296 1.00 91.69 81 ARG A CA 1
ATOM 618 C C . ARG A 1 81 ? -5.378 -0.666 0.634 1.00 91.69 81 ARG A C 1
ATOM 620 O O . ARG A 1 81 ? -4.527 0.177 0.904 1.00 91.69 81 ARG A O 1
ATOM 627 N N . THR A 1 82 ? -5.159 -1.648 -0.226 1.00 90.88 82 THR A N 1
ATOM 628 C CA . THR A 1 82 ? -3.979 -1.775 -1.082 1.00 90.88 82 THR A CA 1
ATOM 629 C C . THR A 1 82 ? -4.411 -1.621 -2.531 1.00 90.88 82 THR A C 1
ATOM 631 O O . THR A 1 82 ? -5.329 -2.301 -2.984 1.00 90.88 82 THR A O 1
ATOM 634 N N . VAL A 1 83 ? -3.771 -0.696 -3.232 1.00 91.75 83 VAL A N 1
ATOM 635 C CA . VAL A 1 83 ? -4.043 -0.371 -4.629 1.00 91.75 83 VAL A CA 1
ATOM 636 C C . VAL A 1 83 ? -2.793 -0.629 -5.446 1.00 91.75 83 VAL A C 1
ATOM 638 O O . VAL A 1 83 ? -1.700 -0.220 -5.060 1.00 91.75 83 VAL A O 1
ATOM 641 N N . GLU A 1 84 ? -2.984 -1.282 -6.582 1.00 93.56 84 GLU A N 1
ATOM 642 C CA . GLU A 1 84 ? -1.985 -1.458 -7.624 1.00 93.56 84 GLU A CA 1
ATOM 643 C C . GLU A 1 84 ? -2.566 -0.931 -8.939 1.00 93.56 84 GLU A C 1
ATOM 645 O O . GLU A 1 84 ? -3.764 -1.069 -9.197 1.00 93.56 84 GLU A O 1
ATOM 650 N N . MET A 1 85 ? -1.732 -0.341 -9.787 1.00 93.62 85 MET A N 1
ATOM 651 C CA . MET A 1 85 ? -2.116 0.104 -11.125 1.00 93.62 85 MET A CA 1
ATOM 652 C C . MET A 1 85 ? -1.292 -0.650 -12.159 1.00 93.62 85 MET A C 1
ATOM 654 O O . MET A 1 85 ? -0.077 -0.795 -11.995 1.00 93.62 85 MET A O 1
ATOM 658 N N . TYR A 1 86 ? -1.969 -1.142 -13.196 1.00 93.94 86 TYR A N 1
ATOM 659 C CA . TYR A 1 86 ? -1.335 -1.833 -14.309 1.00 93.94 86 TYR A CA 1
ATOM 660 C C . TYR A 1 86 ? -0.689 -0.801 -15.230 1.00 93.94 86 TYR A C 1
ATOM 662 O O . TYR A 1 86 ? -1.376 0.048 -15.802 1.00 93.94 86 TYR A O 1
ATOM 670 N N . GLN A 1 87 ? 0.635 -0.827 -15.301 1.00 95.56 87 GLN A N 1
ATOM 671 C CA . GLN A 1 87 ? 1.456 0.225 -15.896 1.00 95.56 87 GLN A CA 1
ATOM 672 C C . GLN A 1 87 ? 2.611 -0.402 -16.667 1.00 95.56 87 GLN A C 1
ATOM 674 O O . GLN A 1 87 ? 3.067 -1.489 -16.323 1.00 95.56 87 GLN A O 1
ATOM 679 N N . TRP A 1 88 ? 3.113 0.298 -17.679 1.00 97.56 88 TRP A N 1
ATOM 680 C CA . TRP A 1 88 ? 4.400 -0.027 -18.278 1.00 97.56 88 TRP A CA 1
ATOM 681 C C . TRP A 1 88 ? 5.525 0.147 -17.259 1.00 97.56 88 TRP A C 1
ATOM 683 O O . TRP A 1 88 ? 5.518 1.102 -16.478 1.00 97.56 88 TRP A O 1
ATOM 693 N N . VAL A 1 89 ? 6.489 -0.763 -17.297 1.00 97.44 89 VAL A N 1
ATOM 694 C CA . VAL A 1 89 ? 7.733 -0.748 -16.532 1.00 97.44 89 VAL A CA 1
ATOM 695 C C . VAL A 1 89 ? 8.874 -0.968 -17.515 1.00 97.44 89 VAL A C 1
ATOM 697 O O . VAL A 1 89 ? 8.822 -1.885 -18.334 1.00 97.44 89 VAL A O 1
ATOM 700 N N . GLU A 1 90 ? 9.885 -0.109 -17.440 1.00 97.69 90 GLU A N 1
ATOM 701 C CA . GLU A 1 90 ? 11.142 -0.280 -18.158 1.00 97.69 90 GLU A CA 1
ATOM 702 C C . GLU A 1 90 ? 12.131 -1.061 -17.290 1.00 97.69 90 GLU A C 1
ATOM 704 O O . GLU A 1 90 ? 12.352 -0.735 -16.122 1.00 97.69 90 GLU A O 1
ATOM 709 N N . HIS A 1 91 ? 12.753 -2.072 -17.885 1.00 97.38 91 HIS A N 1
ATOM 710 C CA . HIS A 1 91 ? 13.812 -2.867 -17.282 1.00 97.38 91 HIS A CA 1
ATOM 711 C C . HIS A 1 91 ? 15.116 -2.631 -18.035 1.00 97.38 91 HIS A C 1
ATOM 713 O O . HIS A 1 91 ? 15.205 -2.927 -19.229 1.00 97.38 91 HIS A O 1
ATOM 719 N N . GLU A 1 92 ? 16.128 -2.132 -17.325 1.00 96.56 92 GLU A N 1
ATOM 720 C CA . GLU A 1 92 ? 17.491 -1.963 -17.837 1.00 96.56 92 GLU A CA 1
ATOM 721 C C . GLU A 1 92 ? 18.318 -3.224 -17.544 1.00 96.56 92 GLU A C 1
ATOM 723 O O . GLU A 1 92 ? 18.463 -3.645 -16.396 1.00 96.56 92 GLU A O 1
ATOM 728 N N . SER A 1 93 ? 18.907 -3.804 -18.585 1.00 96.06 93 SER A N 1
ATOM 729 C CA . SER A 1 93 ? 19.920 -4.851 -18.498 1.00 96.06 93 SER A CA 1
ATOM 730 C C . SER A 1 93 ? 21.266 -4.293 -18.944 1.00 96.06 93 SER A C 1
ATOM 732 O O . SER A 1 93 ? 21.340 -3.524 -19.903 1.00 96.06 93 SER A O 1
ATOM 734 N N . LYS A 1 94 ? 22.340 -4.676 -18.249 1.00 96.19 94 LYS A N 1
ATOM 735 C CA . LYS A 1 94 ? 23.714 -4.295 -18.589 1.00 96.19 94 LYS A CA 1
ATOM 736 C C . LYS A 1 94 ? 24.533 -5.538 -18.864 1.00 96.19 94 LYS A C 1
ATOM 738 O O . LYS A 1 94 ? 24.518 -6.480 -18.073 1.00 96.19 94 LYS A O 1
ATOM 743 N N . ARG A 1 95 ? 25.296 -5.506 -19.947 1.00 94.81 95 ARG A N 1
ATOM 744 C CA . ARG A 1 95 ? 26.254 -6.543 -20.301 1.00 94.81 95 ARG A CA 1
ATOM 745 C C . ARG A 1 95 ? 27.621 -5.916 -20.505 1.00 94.81 95 ARG A C 1
ATOM 747 O O . ARG A 1 95 ? 27.779 -5.025 -21.332 1.00 94.81 95 ARG A O 1
ATOM 754 N N . GLU A 1 96 ? 28.609 -6.417 -19.779 1.00 95.31 96 GLU A N 1
ATOM 755 C CA . GLU A 1 96 ? 30.004 -6.034 -19.973 1.00 95.31 96 GLU A CA 1
ATOM 756 C C . GLU A 1 96 ? 30.731 -7.120 -20.763 1.00 95.31 96 GLU A C 1
ATOM 758 O O . GLU A 1 96 ? 30.544 -8.314 -20.516 1.00 95.31 96 GLU A O 1
ATOM 763 N N . TYR A 1 97 ? 31.543 -6.719 -21.736 1.00 92.44 97 TYR A N 1
ATOM 764 C CA . TYR A 1 97 ? 32.372 -7.643 -22.502 1.00 92.44 97 TYR A CA 1
ATOM 765 C C . TYR A 1 97 ? 33.672 -6.979 -22.948 1.00 92.44 97 TYR A C 1
ATOM 767 O O . TYR A 1 97 ? 33.764 -5.759 -23.071 1.00 92.44 97 TYR A O 1
ATOM 775 N N . ASN A 1 98 ? 34.696 -7.802 -23.179 1.00 94.38 98 ASN A N 1
ATOM 776 C CA . ASN A 1 98 ? 35.987 -7.334 -23.665 1.00 94.38 98 ASN A CA 1
ATOM 777 C C . ASN A 1 98 ? 36.038 -7.444 -25.185 1.00 94.38 98 ASN A C 1
ATOM 779 O O . ASN A 1 98 ? 35.852 -8.525 -25.741 1.00 94.38 98 ASN A O 1
ATOM 783 N N . GLU A 1 99 ? 36.343 -6.336 -25.845 1.00 90.75 99 GLU A N 1
ATOM 784 C CA . GLU A 1 99 ? 36.532 -6.276 -27.288 1.00 90.75 99 GLU A CA 1
ATOM 785 C C . GLU A 1 99 ? 37.823 -5.505 -27.571 1.00 90.75 99 GLU A C 1
ATOM 787 O O . GLU A 1 99 ? 37.973 -4.351 -27.172 1.00 90.75 99 GLU A O 1
ATOM 792 N N . GLY A 1 100 ? 38.807 -6.170 -28.188 1.00 86.00 100 GLY A N 1
ATOM 793 C CA . GLY A 1 100 ? 40.101 -5.551 -28.503 1.00 86.00 100 GLY A CA 1
ATOM 794 C C . GLY A 1 100 ? 40.916 -5.096 -27.282 1.00 86.00 100 GLY A C 1
ATOM 795 O O . GLY A 1 100 ? 41.662 -4.127 -27.378 1.00 86.00 100 GLY A O 1
ATOM 796 N N . GLY A 1 101 ? 40.765 -5.758 -26.128 1.00 89.94 101 GLY A N 1
ATOM 797 C CA . GLY A 1 101 ? 41.477 -5.408 -24.889 1.00 89.94 101 GLY A CA 1
ATOM 798 C C . GLY A 1 101 ? 40.871 -4.239 -24.102 1.00 89.94 101 GLY A C 1
ATOM 799 O O . GLY A 1 101 ? 41.429 -3.853 -23.079 1.00 89.94 101 GLY A O 1
ATOM 800 N N . GLN A 1 102 ? 39.731 -3.696 -24.542 1.00 91.00 102 GLN A N 1
ATOM 801 C CA . GLN A 1 102 ? 38.959 -2.687 -23.817 1.00 91.00 102 GLN A CA 1
ATOM 802 C C . GLN A 1 102 ? 37.653 -3.288 -23.289 1.00 91.00 102 GLN A C 1
ATOM 804 O O . GLN A 1 102 ? 36.991 -4.061 -23.984 1.00 91.00 102 GLN A O 1
ATOM 809 N N . THR A 1 103 ? 37.264 -2.908 -22.072 1.00 92.25 103 THR A N 1
ATOM 810 C CA . THR A 1 103 ? 35.955 -3.252 -21.505 1.00 92.25 103 THR A CA 1
ATOM 811 C C . THR A 1 103 ? 34.883 -2.342 -22.099 1.00 92.25 103 THR A C 1
ATOM 813 O O . THR A 1 103 ? 34.966 -1.119 -21.987 1.00 92.25 103 THR A O 1
ATOM 816 N N . ARG A 1 104 ? 33.872 -2.941 -22.732 1.00 93.31 104 ARG A N 1
ATOM 817 C CA . ARG A 1 104 ? 32.679 -2.267 -23.259 1.00 93.31 104 ARG A CA 1
ATOM 818 C C . ARG A 1 104 ? 31.461 -2.625 -22.417 1.00 93.31 104 ARG A C 1
ATOM 820 O O . ARG A 1 104 ? 31.357 -3.745 -21.923 1.00 93.31 104 ARG A O 1
ATOM 827 N N . VAL A 1 105 ? 30.540 -1.671 -22.286 1.00 94.25 105 VAL A N 1
ATOM 828 C CA . VAL A 1 105 ? 29.269 -1.834 -21.569 1.00 94.25 105 VAL A CA 1
ATOM 829 C C . VAL A 1 105 ? 28.126 -1.617 -22.552 1.00 94.25 105 VAL A C 1
ATOM 831 O O . VAL A 1 105 ? 27.971 -0.530 -23.104 1.00 94.25 105 VAL A O 1
ATOM 834 N N . GLU A 1 106 ? 27.321 -2.649 -22.760 1.00 94.81 106 GLU A N 1
ATOM 835 C CA . GLU A 1 106 ? 26.089 -2.608 -23.538 1.00 94.81 106 GLU A CA 1
ATOM 836 C C . GLU A 1 106 ? 24.896 -2.518 -22.585 1.00 94.81 106 GLU A C 1
ATOM 838 O O . GLU A 1 106 ? 24.792 -3.288 -21.627 1.00 94.81 106 GLU A O 1
ATOM 843 N N . LYS A 1 107 ? 24.005 -1.556 -22.835 1.00 96.50 107 LYS A N 1
ATOM 844 C CA . LYS A 1 107 ? 22.734 -1.419 -22.126 1.00 96.50 107 LYS A CA 1
ATOM 845 C C . LYS A 1 107 ? 21.592 -1.848 -23.033 1.00 96.50 107 LYS A C 1
ATOM 847 O O . LYS A 1 107 ? 21.557 -1.471 -24.200 1.00 96.50 107 LYS A O 1
ATOM 852 N N . THR A 1 108 ? 20.642 -2.592 -22.491 1.00 95.50 108 THR A N 1
ATOM 853 C CA . THR A 1 108 ? 19.437 -3.016 -23.204 1.00 95.50 108 THR A CA 1
ATOM 854 C C . THR A 1 108 ? 18.216 -2.698 -22.361 1.00 95.50 108 THR A C 1
ATOM 856 O O . THR A 1 108 ? 18.180 -3.034 -21.180 1.00 95.50 108 THR A O 1
ATOM 859 N N . TYR A 1 109 ? 17.213 -2.085 -22.982 1.00 96.81 109 TYR A N 1
ATOM 860 C CA . TYR A 1 109 ? 15.947 -1.741 -22.347 1.00 96.81 109 TYR A CA 1
ATOM 861 C C . TYR A 1 109 ? 14.845 -2.679 -22.835 1.00 96.81 109 TYR A C 1
ATOM 863 O O . TYR A 1 109 ? 14.745 -2.976 -24.026 1.00 96.81 109 TYR A O 1
ATOM 871 N N . SER A 1 110 ? 14.016 -3.156 -21.912 1.00 96.56 110 SER A N 1
ATOM 872 C CA . SER A 1 110 ? 12.818 -3.941 -22.219 1.00 96.56 110 SER A CA 1
ATOM 873 C C . SER A 1 110 ? 11.616 -3.387 -21.466 1.00 96.56 110 SER A C 1
ATOM 875 O O . SER A 1 110 ? 11.776 -2.786 -20.407 1.00 96.56 110 SER A O 1
ATOM 877 N N . TYR A 1 111 ? 10.419 -3.569 -22.022 1.00 97.25 111 TYR A N 1
ATOM 878 C CA . TYR A 1 111 ? 9.199 -2.947 -21.514 1.00 97.25 111 TYR A CA 1
ATOM 879 C C . TYR A 1 111 ? 8.131 -4.007 -21.289 1.00 97.25 111 TYR A C 1
ATOM 881 O O . TYR A 1 111 ? 7.789 -4.763 -22.200 1.00 97.25 111 TYR A O 1
ATOM 889 N N . THR A 1 112 ? 7.586 -4.052 -20.082 1.00 96.81 112 THR A N 1
ATOM 890 C CA . THR A 1 112 ? 6.526 -4.988 -19.694 1.00 96.81 112 THR A CA 1
ATOM 891 C C . THR A 1 112 ? 5.426 -4.239 -18.961 1.00 96.81 112 THR A C 1
ATOM 893 O O . THR A 1 112 ? 5.668 -3.218 -18.322 1.00 96.81 112 THR A O 1
ATOM 896 N N . GLN A 1 113 ? 4.189 -4.722 -19.064 1.00 95.12 113 GLN A N 1
ATOM 897 C CA . GLN A 1 113 ? 3.096 -4.185 -18.263 1.00 95.12 113 GLN A CA 1
ATOM 898 C C . GLN A 1 113 ? 2.940 -4.997 -16.977 1.00 95.12 113 GLN A C 1
ATOM 900 O O . GLN A 1 113 ? 2.754 -6.216 -17.016 1.00 95.12 113 GLN A O 1
ATOM 905 N N . GLU A 1 114 ? 2.983 -4.313 -15.839 1.00 95.19 114 GLU A N 1
ATOM 906 C CA . GLU A 1 114 ? 3.014 -4.918 -14.510 1.00 95.19 114 GLU A CA 1
ATOM 907 C C . GLU A 1 114 ? 2.090 -4.185 -13.537 1.00 95.19 114 GLU A C 1
ATOM 909 O O . GLU A 1 114 ? 1.794 -2.998 -13.684 1.00 95.19 114 GLU A O 1
ATOM 914 N N . TRP A 1 115 ? 1.638 -4.899 -12.506 1.00 95.06 115 TRP A N 1
ATOM 915 C CA . TRP A 1 115 ? 0.943 -4.290 -11.376 1.00 95.06 115 TRP A CA 1
ATOM 916 C C . TRP A 1 115 ? 1.967 -3.630 -10.451 1.00 95.06 115 TRP A C 1
ATOM 918 O O . TRP A 1 115 ? 2.833 -4.303 -9.896 1.00 95.06 115 TRP A O 1
ATOM 928 N N . ARG A 1 116 ? 1.863 -2.311 -10.274 1.00 93.94 116 ARG A N 1
ATOM 929 C CA . ARG A 1 116 ? 2.741 -1.527 -9.395 1.00 93.94 116 ARG A CA 1
ATOM 930 C C . ARG A 1 116 ? 1.923 -0.781 -8.350 1.00 93.94 116 ARG A C 1
ATOM 932 O O . ARG A 1 116 ? 0.869 -0.230 -8.661 1.00 93.94 116 ARG A O 1
ATOM 939 N N . SER A 1 117 ? 2.400 -0.782 -7.107 1.00 92.25 117 SER A N 1
ATOM 940 C CA . SER A 1 117 ? 1.775 -0.028 -6.002 1.00 92.25 117 SER A CA 1
ATOM 941 C C . SER A 1 117 ? 2.167 1.454 -5.996 1.00 92.25 117 SER A C 1
ATOM 943 O O . SER A 1 117 ? 1.525 2.274 -5.341 1.00 92.25 117 SER A O 1
ATOM 945 N N . ASP A 1 118 ? 3.215 1.776 -6.746 1.00 93.38 118 ASP A N 1
ATOM 946 C CA . ASP A 1 118 ? 3.781 3.085 -7.010 1.00 93.38 118 ASP A CA 1
ATOM 947 C C . ASP A 1 118 ? 3.472 3.551 -8.443 1.00 93.38 118 ASP A C 1
ATOM 949 O O . ASP A 1 118 ? 3.190 2.760 -9.348 1.00 93.38 118 ASP A O 1
ATOM 953 N N . LEU A 1 119 ? 3.528 4.866 -8.648 1.00 94.38 119 LEU A N 1
ATOM 954 C CA . LEU A 1 119 ? 3.391 5.472 -9.967 1.00 94.38 119 LEU A CA 1
ATOM 955 C C . LEU A 1 119 ? 4.712 5.350 -10.737 1.00 94.38 119 LEU A C 1
ATOM 957 O O . LEU A 1 119 ? 5.725 5.906 -10.307 1.00 94.38 119 LEU A O 1
ATOM 961 N N . VAL A 1 120 ? 4.682 4.711 -11.906 1.00 95.88 120 VAL A N 1
ATOM 962 C CA . VAL A 1 120 ? 5.850 4.606 -12.789 1.00 95.88 120 VAL A CA 1
ATOM 963 C C . VAL A 1 120 ? 5.790 5.704 -13.845 1.00 95.88 120 VAL A C 1
ATOM 965 O O . VAL A 1 120 ? 4.931 5.697 -14.729 1.00 95.88 120 VAL A O 1
ATOM 968 N N . ARG A 1 121 ? 6.718 6.662 -13.760 1.00 95.50 121 ARG A N 1
ATOM 969 C CA . ARG A 1 121 ? 6.792 7.796 -14.689 1.00 95.50 121 ARG A CA 1
ATOM 970 C C . ARG A 1 121 ? 7.388 7.364 -16.024 1.00 95.50 121 ARG A C 1
ATOM 972 O O . ARG A 1 121 ? 8.604 7.355 -16.185 1.00 95.50 121 ARG A O 1
ATOM 979 N N . SER A 1 122 ? 6.529 7.087 -17.002 1.00 95.88 122 SER A N 1
ATOM 980 C CA . SER A 1 122 ? 6.965 6.743 -18.362 1.00 95.88 122 SER A CA 1
ATOM 981 C C . SER A 1 122 ? 7.716 7.874 -19.074 1.00 95.88 122 SER A C 1
ATOM 983 O O . SER A 1 122 ? 8.366 7.629 -20.080 1.00 95.88 122 SER A O 1
ATOM 985 N N . GLN A 1 123 ? 7.661 9.112 -18.558 1.00 94.69 123 GLN A N 1
ATOM 986 C CA . GLN A 1 123 ? 8.457 10.236 -19.074 1.00 94.69 123 GLN A CA 1
ATOM 987 C C . GLN A 1 123 ? 9.966 10.047 -18.858 1.00 94.69 123 GLN A C 1
ATOM 989 O O . GLN A 1 123 ? 10.757 10.769 -19.454 1.00 94.69 123 GLN A O 1
ATOM 994 N N . SER A 1 124 ? 10.355 9.123 -17.977 1.00 94.38 124 SER A N 1
ATOM 995 C CA . SER A 1 124 ? 11.751 8.785 -17.699 1.00 94.38 124 SER A CA 1
ATOM 996 C C . SER A 1 124 ? 12.231 7.541 -18.448 1.00 94.38 124 SER A C 1
ATOM 998 O O . SER A 1 124 ? 13.361 7.129 -18.217 1.00 94.38 124 SER A O 1
ATOM 1000 N N . PHE A 1 125 ? 11.391 6.941 -19.298 1.00 97.06 125 PHE A N 1
ATOM 1001 C CA . PHE A 1 125 ? 11.784 5.799 -20.122 1.00 97.06 125 PHE A CA 1
ATOM 1002 C C . PHE A 1 125 ? 12.717 6.234 -21.253 1.00 97.06 125 PHE A C 1
ATOM 1004 O O . PHE A 1 125 ? 12.544 7.313 -21.823 1.00 97.06 125 PHE A O 1
ATOM 1011 N N . ASP A 1 126 ? 13.649 5.357 -21.610 1.00 96.94 126 ASP A N 1
ATOM 1012 C CA . ASP A 1 126 ? 14.523 5.450 -22.776 1.00 96.94 126 ASP A CA 1
ATOM 1013 C C . ASP A 1 126 ? 13.696 5.552 -24.069 1.00 96.94 126 ASP A C 1
ATOM 1015 O O . ASP A 1 126 ? 13.939 6.419 -24.910 1.00 96.94 126 ASP A O 1
ATOM 1019 N N . ASN A 1 127 ? 12.624 4.757 -24.185 1.00 94.12 127 ASN A N 1
ATOM 1020 C CA . ASN A 1 127 ? 11.644 4.854 -25.265 1.00 94.12 127 ASN A CA 1
ATOM 1021 C C . ASN A 1 127 ? 10.196 4.888 -24.752 1.00 94.12 127 ASN A C 1
ATOM 1023 O O . ASN A 1 127 ? 9.555 3.864 -24.499 1.00 94.12 127 ASN A O 1
ATOM 1027 N N . MET A 1 128 ? 9.636 6.097 -24.696 1.00 92.88 128 MET A N 1
ATOM 1028 C CA . MET A 1 128 ? 8.251 6.340 -24.281 1.00 92.88 128 MET A CA 1
ATOM 1029 C C . MET A 1 128 ? 7.206 5.985 -25.358 1.00 92.88 128 MET A C 1
ATOM 1031 O O . MET A 1 128 ? 6.021 5.831 -25.044 1.00 92.88 128 MET A O 1
ATOM 1035 N N . VAL A 1 129 ? 7.587 5.878 -26.636 1.00 93.25 129 VAL A N 1
ATOM 1036 C CA . VAL A 1 129 ? 6.627 5.683 -27.734 1.00 93.25 129 VAL A CA 1
ATOM 1037 C C . VAL A 1 129 ? 5.944 4.323 -27.584 1.00 93.25 129 VAL A C 1
ATOM 1039 O O . VAL A 1 129 ? 6.580 3.282 -27.670 1.00 93.25 129 VAL A O 1
ATOM 1042 N N . GLY A 1 130 ? 4.628 4.340 -27.354 1.00 92.50 130 GLY A N 1
ATOM 1043 C CA . GLY A 1 130 ? 3.834 3.131 -27.094 1.00 92.50 130 GLY A CA 1
ATOM 1044 C C . GLY A 1 130 ? 3.759 2.706 -25.620 1.00 92.50 130 GLY A C 1
ATOM 1045 O O . GLY A 1 130 ? 2.902 1.893 -25.284 1.00 92.50 130 GLY A O 1
ATOM 1046 N N . HIS A 1 131 ? 4.547 3.316 -24.726 1.00 94.88 131 HIS A N 1
ATOM 1047 C CA . HIS A 1 131 ? 4.667 2.938 -23.309 1.00 94.88 131 HIS A CA 1
ATOM 1048 C C . HIS A 1 131 ? 4.176 4.032 -22.346 1.00 94.88 131 HIS A C 1
ATOM 1050 O O . HIS A 1 131 ? 4.765 4.279 -21.296 1.00 94.88 131 HIS A O 1
ATOM 1056 N N . ASN A 1 132 ? 3.101 4.736 -22.708 1.00 94.38 132 ASN A N 1
ATOM 1057 C CA . ASN A 1 132 ? 2.600 5.863 -21.919 1.00 94.38 132 ASN A CA 1
ATOM 1058 C C . ASN A 1 132 ? 1.830 5.393 -20.678 1.00 94.38 132 ASN A C 1
ATOM 1060 O O . ASN A 1 132 ? 0.828 4.687 -20.801 1.00 94.38 132 ASN A O 1
ATOM 1064 N N . ASN A 1 133 ? 2.253 5.864 -19.506 1.00 94.31 133 ASN A N 1
ATOM 1065 C CA . ASN A 1 133 ? 1.538 5.695 -18.245 1.00 94.31 133 ASN A CA 1
ATOM 1066 C C . ASN A 1 133 ? 0.769 6.972 -17.858 1.00 94.31 133 ASN A C 1
ATOM 1068 O O . ASN A 1 133 ? 1.140 8.076 -18.271 1.00 94.31 133 ASN A O 1
ATOM 1072 N N . PRO A 1 134 ? -0.275 6.855 -17.020 1.00 92.94 134 PRO A N 1
ATOM 1073 C CA . PRO A 1 134 ? -0.912 8.002 -16.378 1.00 92.94 134 PRO A CA 1
ATOM 1074 C C . PRO A 1 134 ? 0.078 8.835 -15.557 1.00 92.94 134 PRO A C 1
ATOM 1076 O O . PRO A 1 134 ? 1.080 8.327 -15.062 1.00 92.94 134 PRO A O 1
ATOM 1079 N N . THR A 1 135 ? -0.231 10.114 -15.350 1.00 93.06 135 THR A N 1
ATOM 1080 C CA . THR A 1 135 ? 0.590 11.022 -14.527 1.00 93.06 135 THR A CA 1
ATOM 1081 C C . THR A 1 135 ? 0.250 10.967 -13.037 1.00 93.06 135 THR A C 1
ATOM 1083 O O . THR A 1 135 ? 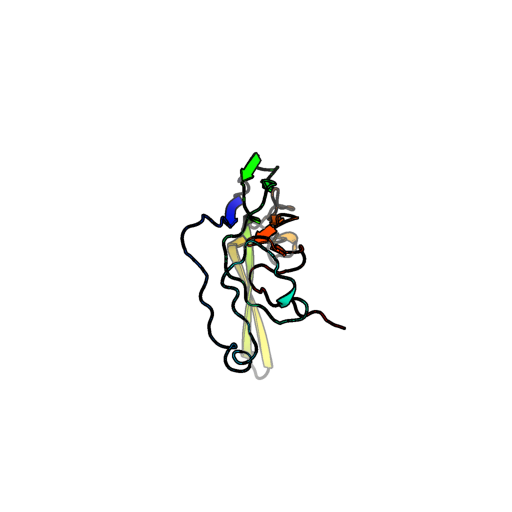0.942 11.579 -12.222 1.00 93.06 135 THR A O 1
ATOM 1086 N N . SER A 1 136 ? -0.805 10.243 -12.661 1.00 92.69 136 SER A N 1
ATOM 1087 C CA . SER A 1 136 ? -1.240 10.060 -11.279 1.00 92.69 136 SER A CA 1
ATOM 1088 C C . SER A 1 136 ? -1.975 8.732 -11.097 1.00 92.69 136 SER A C 1
ATOM 1090 O O . SER A 1 136 ? -2.520 8.164 -12.046 1.00 92.69 136 SER A O 1
ATOM 1092 N N . MET A 1 137 ? -2.003 8.242 -9.855 1.00 91.31 137 MET A N 1
ATOM 1093 C CA . MET A 1 137 ? -2.898 7.157 -9.458 1.00 91.31 137 MET A CA 1
ATOM 1094 C C . MET A 1 137 ? -4.223 7.766 -8.972 1.00 91.31 137 MET A C 1
ATOM 1096 O O . MET A 1 137 ? -4.197 8.562 -8.031 1.00 91.31 137 MET A O 1
ATOM 1100 N N . PRO A 1 138 ? -5.379 7.406 -9.562 1.00 88.25 138 PRO A N 1
ATOM 1101 C CA . PRO A 1 138 ? -6.676 7.976 -9.181 1.00 88.25 138 PRO A CA 1
ATOM 1102 C C . PRO A 1 138 ? -7.126 7.545 -7.780 1.00 88.25 138 PRO A C 1
ATOM 1104 O O . PRO A 1 138 ? -7.916 8.231 -7.137 1.00 88.25 138 PRO A O 1
ATOM 1107 N N . VAL A 1 139 ? -6.623 6.403 -7.305 1.00 88.75 139 VAL A N 1
ATOM 1108 C CA . VAL A 1 139 ? -6.879 5.876 -5.966 1.00 88.75 139 VAL A CA 1
ATOM 1109 C C . VAL A 1 139 ? -5.551 5.458 -5.353 1.00 88.75 139 VAL A C 1
ATOM 1111 O O . VAL A 1 139 ? -4.714 4.851 -6.019 1.00 88.75 139 VAL A O 1
ATOM 1114 N N . THR A 1 140 ? -5.365 5.761 -4.072 1.00 88.31 140 THR A N 1
ATOM 1115 C CA . THR A 1 140 ? -4.156 5.419 -3.322 1.00 88.31 140 THR A CA 1
ATOM 1116 C C . THR A 1 140 ? -4.443 4.386 -2.240 1.00 88.31 140 THR A C 1
ATOM 1118 O O . THR A 1 140 ? -5.557 4.274 -1.712 1.00 88.31 140 THR A O 1
ATOM 1121 N N . SER A 1 141 ? -3.413 3.618 -1.892 1.00 89.69 141 SER A N 1
ATOM 1122 C CA . SER A 1 141 ? -3.448 2.749 -0.717 1.00 89.69 141 SER A CA 1
ATOM 1123 C C . SER A 1 141 ? -3.641 3.581 0.552 1.00 89.69 141 SER A C 1
ATOM 1125 O O . SER A 1 141 ? -3.088 4.670 0.680 1.00 89.69 141 SER A O 1
ATOM 1127 N N . GLN A 1 142 ? -4.406 3.058 1.505 1.00 90.31 142 GLN A N 1
ATOM 1128 C CA . GLN A 1 142 ? -4.662 3.718 2.781 1.00 90.31 142 GLN A CA 1
ATOM 1129 C C . GLN A 1 142 ? -4.677 2.687 3.903 1.00 90.31 142 GLN A C 1
ATOM 1131 O O . GLN A 1 142 ? -5.098 1.543 3.724 1.00 90.31 142 GLN A O 1
ATOM 1136 N N . MET A 1 143 ? -4.228 3.104 5.079 1.00 88.44 143 MET A N 1
ATOM 1137 C CA . MET A 1 143 ? -4.315 2.321 6.297 1.00 88.44 143 MET A CA 1
ATOM 1138 C C . MET A 1 143 ? -4.987 3.162 7.371 1.00 88.44 143 MET A C 1
ATOM 1140 O O . MET A 1 143 ? -4.636 4.322 7.562 1.00 88.44 143 MET A O 1
ATOM 1144 N N . GLN A 1 144 ? -5.951 2.561 8.052 1.00 87.56 144 GLN A N 1
ATOM 1145 C CA . GLN A 1 144 ? -6.604 3.125 9.219 1.00 87.56 144 GLN A CA 1
ATOM 1146 C C . GLN A 1 144 ? -6.447 2.157 10.380 1.00 87.56 144 GLN A C 1
ATOM 1148 O O . GLN A 1 144 ? -6.499 0.936 10.203 1.00 87.56 144 GLN A O 1
ATOM 1153 N N . THR A 1 145 ? -6.275 2.728 11.558 1.00 86.19 145 THR A N 1
ATOM 1154 C CA . THR A 1 145 ? -6.127 2.029 12.827 1.00 86.19 145 THR A CA 1
ATOM 1155 C C . THR A 1 145 ? -7.152 2.619 13.780 1.00 86.19 145 THR A C 1
ATOM 1157 O O . THR A 1 145 ? -7.387 3.824 13.741 1.00 86.19 145 THR A O 1
ATOM 1160 N N . ALA A 1 146 ? -7.780 1.786 14.604 1.00 84.94 146 ALA A N 1
ATOM 1161 C CA . ALA A 1 146 ? -8.676 2.277 15.639 1.00 84.94 146 ALA A CA 1
ATOM 1162 C C . ALA A 1 146 ? -7.891 3.059 16.702 1.00 84.94 146 ALA A C 1
ATOM 1164 O O . ALA A 1 146 ? -6.891 2.558 17.210 1.00 84.94 146 ALA A O 1
ATOM 1165 N N . ASP A 1 147 ? -8.368 4.256 17.051 1.00 82.94 147 ASP A N 1
ATOM 1166 C CA . ASP A 1 147 ? -7.715 5.128 18.040 1.00 82.94 147 ASP A CA 1
ATOM 1167 C C . ASP A 1 147 ? -7.574 4.448 19.405 1.00 82.94 147 ASP A C 1
ATOM 1169 O O . ASP A 1 147 ? -6.562 4.595 20.084 1.00 82.94 147 ASP A O 1
ATOM 1173 N N . VAL A 1 148 ? -8.607 3.690 19.782 1.00 82.69 148 VAL A N 1
ATOM 1174 C CA . VAL A 1 148 ? -8.718 3.014 21.070 1.00 82.69 148 VAL A CA 1
ATOM 1175 C C . VAL A 1 148 ? -8.998 1.537 20.830 1.00 82.69 148 VAL A C 1
ATOM 1177 O O . VAL A 1 148 ? -9.977 1.160 20.167 1.00 82.69 148 VAL A O 1
ATOM 1180 N N . VAL A 1 149 ? -8.131 0.693 21.382 1.00 81.31 149 VAL A N 1
ATOM 1181 C CA . VAL A 1 149 ? -8.229 -0.764 21.308 1.00 81.31 149 VAL A CA 1
ATOM 1182 C C . VAL A 1 149 ? -8.070 -1.335 22.704 1.00 81.31 149 VAL A C 1
ATOM 1184 O O . VAL A 1 149 ? -7.138 -0.976 23.408 1.00 81.31 149 VAL A O 1
ATOM 1187 N N . HIS A 1 150 ? -8.946 -2.256 23.085 1.00 78.38 150 HIS A N 1
ATOM 1188 C CA . HIS A 1 150 ? -8.921 -2.891 24.396 1.00 78.38 150 HIS A CA 1
ATOM 1189 C C . HIS A 1 150 ? -8.569 -4.371 24.303 1.00 78.38 150 HIS A C 1
ATOM 1191 O O . HIS A 1 150 ? -8.965 -5.049 23.350 1.00 78.38 150 HIS A O 1
ATOM 1197 N N . VAL A 1 151 ? -7.897 -4.878 25.332 1.00 75.50 151 VAL A N 1
ATOM 1198 C CA . VAL A 1 151 ? -7.768 -6.307 25.636 1.00 75.50 151 VAL A CA 1
ATOM 1199 C C . VAL A 1 151 ? -8.222 -6.501 27.077 1.00 75.50 151 VAL A C 1
ATOM 1201 O O . VAL A 1 151 ? -7.544 -6.061 28.001 1.00 75.50 151 VAL A O 1
ATOM 1204 N N . GLY A 1 152 ? -9.383 -7.129 27.276 1.00 76.50 152 GLY A N 1
ATOM 1205 C CA . GLY A 1 152 ? -10.014 -7.156 28.600 1.00 76.50 152 GLY A CA 1
ATOM 1206 C C . GLY A 1 152 ? -10.274 -5.732 29.111 1.00 76.50 152 GLY A C 1
ATOM 1207 O O . GLY A 1 152 ? -10.838 -4.922 28.377 1.00 76.50 152 GLY A O 1
ATOM 1208 N N . GLY A 1 153 ? -9.834 -5.430 30.332 1.00 76.38 153 GLY A N 1
ATOM 1209 C CA . GLY A 1 153 ? -9.905 -4.109 30.965 1.00 76.38 153 GLY A CA 1
ATOM 1210 C C . GLY A 1 153 ? -8.728 -3.178 30.648 1.00 76.38 153 GLY A C 1
ATOM 1211 O O . GLY A 1 153 ? -8.640 -2.102 31.233 1.00 76.38 153 GLY A O 1
ATOM 1212 N N . PHE A 1 154 ? -7.814 -3.574 29.756 1.00 73.75 154 PHE A N 1
ATOM 1213 C CA . PHE A 1 154 ? -6.629 -2.788 29.402 1.00 73.75 154 PHE A CA 1
ATOM 1214 C C . PHE A 1 154 ? -6.813 -2.071 28.067 1.00 73.75 154 PHE A C 1
ATOM 1216 O O . PHE A 1 154 ? -7.203 -2.690 27.077 1.00 73.75 154 PHE A O 1
ATOM 1223 N N . GLU A 1 155 ? -6.462 -0.788 28.024 1.00 77.94 155 GLU A N 1
ATOM 1224 C CA . GLU A 1 155 ? -6.397 0.010 26.800 1.00 77.94 155 GLU A CA 1
ATOM 1225 C C . GLU A 1 155 ? -4.989 -0.054 26.181 1.00 77.94 155 GLU A C 1
ATOM 1227 O O . GLU A 1 155 ? -3.975 0.086 26.866 1.00 77.94 155 GLU A O 1
ATOM 1232 N N . LEU A 1 156 ? -4.918 -0.261 24.867 1.00 73.00 156 LEU A N 1
ATOM 1233 C CA . LEU A 1 156 ? -3.695 -0.222 24.073 1.00 73.00 156 LEU A CA 1
ATOM 1234 C C . LEU A 1 156 ? -3.602 1.136 23.371 1.00 73.00 156 LEU A C 1
ATOM 1236 O O . LEU A 1 156 ? -4.384 1.419 22.463 1.00 73.00 156 LEU A O 1
ATOM 1240 N N . SER A 1 157 ? -2.624 1.960 23.749 1.00 56.81 157 SER A N 1
ATOM 1241 C CA . SER A 1 157 ? -2.410 3.264 23.116 1.00 56.81 157 SER A CA 1
ATOM 1242 C C . SER A 1 157 ? -1.786 3.140 21.712 1.00 56.81 157 SER A C 1
ATOM 1244 O O . SER A 1 157 ? -0.960 2.262 21.426 1.00 56.81 157 SER A O 1
ATOM 1246 N N . GLY A 1 158 ? -2.214 4.034 20.811 1.00 52.03 158 GLY A N 1
ATOM 1247 C CA . GLY A 1 158 ? -2.050 3.991 19.347 1.00 52.03 158 GLY A CA 1
ATOM 1248 C C . GLY A 1 158 ? -0.638 4.163 18.760 1.00 52.03 158 GLY A C 1
ATOM 1249 O O . GLY A 1 158 ? -0.504 4.644 17.639 1.00 52.03 158 GLY A O 1
ATOM 1250 N N . GLY A 1 159 ? 0.417 3.770 19.478 1.00 44.38 159 GLY A N 1
ATOM 1251 C CA . GLY A 1 159 ? 1.806 3.751 18.988 1.00 44.38 159 GLY A CA 1
ATOM 1252 C C . GLY A 1 159 ? 2.344 2.355 18.653 1.00 44.38 159 GLY A C 1
ATOM 1253 O O . GLY A 1 159 ? 3.457 2.216 18.146 1.00 44.38 159 GLY A O 1
ATOM 1254 N N . THR A 1 160 ? 1.575 1.303 18.931 1.00 46.00 160 THR A N 1
ATOM 1255 C CA . THR A 1 160 ? 2.071 -0.070 18.825 1.00 46.00 160 THR A CA 1
ATOM 1256 C C . THR A 1 160 ? 1.783 -0.622 17.435 1.00 46.00 160 THR A C 1
ATOM 1258 O O . THR A 1 160 ? 0.633 -0.859 17.067 1.00 46.00 160 THR A O 1
ATOM 1261 N N . ASN A 1 161 ? 2.826 -0.859 16.636 1.00 38.12 161 ASN A N 1
ATOM 1262 C CA . ASN A 1 161 ? 2.711 -1.722 15.465 1.00 38.12 161 ASN A CA 1
ATOM 1263 C C . ASN A 1 161 ? 2.085 -3.049 15.924 1.00 38.12 161 ASN A C 1
ATOM 1265 O O . ASN A 1 161 ? 2.751 -3.819 16.600 1.00 38.12 161 ASN A O 1
ATOM 1269 N N . TYR A 1 162 ? 0.830 -3.341 15.562 1.00 42.47 162 TYR A N 1
ATOM 1270 C CA . TYR A 1 162 ? 0.083 -4.539 16.009 1.00 42.47 162 TYR A CA 1
ATOM 1271 C C . TYR A 1 162 ? 0.691 -5.896 15.586 1.00 42.47 162 TYR A C 1
ATOM 1273 O O . TYR A 1 162 ? 0.077 -6.936 15.795 1.00 42.47 162 TYR A O 1
ATOM 1281 N N . ASN A 1 163 ? 1.896 -5.892 15.010 1.00 35.75 163 ASN A N 1
ATOM 1282 C CA . ASN A 1 163 ? 2.734 -7.076 14.824 1.00 35.75 163 ASN A CA 1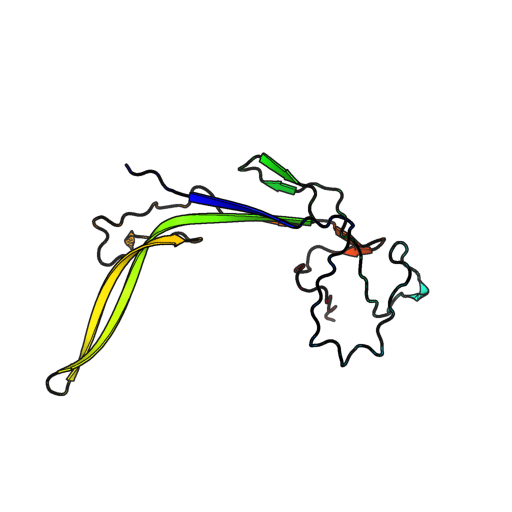
ATOM 1283 C C . ASN A 1 163 ? 3.749 -7.274 15.973 1.00 35.75 163 ASN A C 1
ATOM 1285 O O . ASN A 1 163 ? 4.501 -8.242 15.950 1.00 35.75 163 ASN A O 1
ATOM 1289 N N . MET A 1 164 ? 3.820 -6.358 16.944 1.00 30.06 164 MET A N 1
ATOM 1290 C CA . MET A 1 164 ? 4.863 -6.310 17.968 1.00 30.06 164 MET A CA 1
ATOM 1291 C C . MET A 1 164 ? 4.341 -5.592 19.229 1.00 30.06 164 MET A C 1
ATOM 1293 O O . MET A 1 164 ? 4.536 -4.394 19.405 1.00 30.06 164 MET A O 1
ATOM 1297 N N . LEU A 1 165 ? 3.660 -6.315 20.124 1.00 30.27 165 LEU A N 1
ATOM 1298 C CA . LEU A 1 165 ? 3.414 -5.848 21.495 1.00 30.27 165 LEU A CA 1
ATOM 1299 C C . LEU A 1 165 ? 4.635 -6.197 22.355 1.00 30.27 165 LEU A C 1
ATOM 1301 O O . LEU A 1 165 ? 4.638 -7.172 23.095 1.00 30.27 165 LEU A O 1
ATOM 1305 N N . ILE A 1 166 ? 5.684 -5.386 22.237 1.00 30.31 166 ILE A N 1
ATOM 1306 C CA . ILE A 1 166 ? 6.608 -5.141 23.347 1.00 30.31 166 ILE A CA 1
ATOM 1307 C C . ILE A 1 166 ? 6.656 -3.624 23.502 1.00 30.31 166 ILE A C 1
ATOM 1309 O O . ILE A 1 166 ? 7.385 -2.936 22.788 1.00 30.31 166 ILE A O 1
ATOM 1313 N N . MET A 1 167 ? 5.835 -3.094 24.411 1.00 31.52 167 MET A N 1
ATOM 1314 C CA . MET A 1 167 ? 5.967 -1.708 24.852 1.00 31.52 167 MET A CA 1
ATOM 1315 C C . MET A 1 167 ? 7.206 -1.617 25.752 1.00 31.52 167 MET A C 1
ATOM 1317 O O . MET A 1 167 ? 7.144 -1.824 26.959 1.00 31.52 167 MET A O 1
ATOM 1321 N N . GLN A 1 168 ? 8.358 -1.357 25.136 1.00 25.36 168 GLN A N 1
ATOM 1322 C CA . GLN A 1 168 ? 9.540 -0.827 25.812 1.00 25.36 168 GLN A CA 1
ATOM 1323 C C . GLN A 1 168 ? 9.225 0.613 26.223 1.00 25.36 168 GLN A C 1
ATOM 1325 O O . GLN A 1 168 ? 9.099 1.473 25.350 1.00 25.36 168 GLN A O 1
ATOM 1330 N N . ASN A 1 169 ? 9.099 0.893 27.522 1.00 28.08 169 ASN A N 1
ATOM 1331 C CA . ASN A 1 169 ? 9.082 2.279 27.976 1.00 28.08 169 ASN A CA 1
ATOM 1332 C C . ASN A 1 169 ? 10.531 2.764 28.109 1.00 28.08 169 ASN A C 1
ATOM 1334 O O . ASN A 1 169 ? 11.320 2.214 28.879 1.00 28.08 169 ASN A O 1
ATOM 1338 N N . LYS A 1 170 ? 10.904 3.735 27.277 1.00 25.09 170 LYS A N 1
ATOM 1339 C CA . LYS A 1 170 ? 12.267 4.246 27.150 1.00 25.09 170 LYS A CA 1
ATOM 1340 C C . LYS A 1 170 ? 12.384 5.536 27.971 1.00 25.09 170 LYS A C 1
ATOM 1342 O O . LYS A 1 170 ? 11.919 6.563 27.500 1.00 25.09 170 LYS A O 1
ATOM 1347 N N . ARG A 1 171 ? 13.092 5.416 29.104 1.00 30.64 171 ARG A N 1
ATOM 1348 C CA . ARG A 1 171 ? 13.566 6.436 30.070 1.00 30.64 171 ARG A CA 1
ATOM 1349 C C . ARG A 1 171 ? 12.517 7.285 30.780 1.00 30.64 171 ARG A C 1
ATOM 1351 O O . ARG A 1 171 ? 11.814 8.060 30.109 1.00 30.64 171 ARG A O 1
#

pLDDT: mean 73.56, std 22.11, range [25.09, 97.69]

Foldseek 3Di:
DDDWDKDKDKDFAAFDFDDDDDDDDDPCPPPVVFEDEDPAQQDDDPVCPPGHYDADATKADDDWDADPVVRDTGRGQKMKMQMWIFAKDKDKDWDWDDDPNDIDIDIDIDIDTDTHLDFDCLVPDPDSVVRDDDPDDPDHIDMDGGQWMDGNNDIDHDPDPVVDPDPDDDD